Protein AF-X1USD6-F1 (afdb_monomer_lite)

Radius of gyration: 16.29 Å; chains: 1; bounding box: 46×38×46 Å

pLDDT: mean 85.25, std 17.39, range [31.75, 98.12]

Secondary structure (DSSP, 8-state):
----------S-BTTB--S----SS-EEEEEEE-SS-S-GGGSEEEEEESSSEEEEEESSSSS----EE-GGG--TTBPSSPPEEEEETTTTEEEEE--B--SSPPP-------

Sequence (114 aa):
IHWEKPELGMVEFEGSKQNNIVWRGPHGAGVFKDLRDPDQARRYKTLFKRKKISVGFSADGIHWGPQIMCPEIDPKPADGTHYNVLWVPELGEYVGFIRFRGREGRRTPVEKNG

Foldseek 3Di:
DDDDFQQPQDDDDPRDSRHNDQDPQWFQKAKDADPPPPDLQQRIKIWTDHPFTWMWGGNVNRDTDDTGHDNVPGAVVADRHHKYWDDDPVVRDIDIDGDHPDDDDDDDDDDDDD

Structure (mmCIF, N/CA/C/O backbone):
data_AF-X1USD6-F1
#
_entry.id   AF-X1USD6-F1
#
loop_
_atom_site.group_PDB
_atom_site.id
_atom_site.type_symbol
_atom_site.label_atom_id
_atom_site.label_alt_id
_atom_site.label_comp_id
_atom_site.label_asym_id
_atom_site.label_entity_id
_atom_site.label_seq_id
_atom_site.pdbx_PDB_ins_code
_atom_site.Cartn_x
_atom_site.Cartn_y
_atom_site.Cartn_z
_atom_site.occupancy
_atom_site.B_iso_or_equiv
_atom_site.auth_seq_id
_atom_site.auth_comp_id
_atom_site.auth_asym_id
_atom_site.auth_atom_id
_atom_site.pdbx_PDB_model_num
ATOM 1 N N . ILE A 1 1 ? -27.355 4.846 -1.346 1.00 84.12 1 ILE A N 1
ATOM 2 C CA . ILE A 1 1 ? -26.156 4.168 -0.794 1.00 84.12 1 ILE A CA 1
ATOM 3 C C . ILE A 1 1 ? -26.054 4.588 0.665 1.00 84.12 1 ILE A C 1
ATOM 5 O O . ILE A 1 1 ? -26.097 5.786 0.910 1.00 84.12 1 ILE A O 1
ATOM 9 N N . HIS A 1 2 ? -25.992 3.634 1.596 1.00 91.25 2 HIS A N 1
ATOM 10 C CA . HIS A 1 2 ? -25.773 3.876 3.028 1.00 91.25 2 HIS A CA 1
ATOM 11 C C . HIS A 1 2 ? -24.396 3.311 3.376 1.00 91.25 2 HIS A C 1
ATOM 13 O O . HIS A 1 2 ? -24.134 2.146 3.080 1.00 91.25 2 HIS A O 1
ATOM 19 N N . TRP A 1 3 ? -23.495 4.143 3.895 1.00 94.12 3 TRP A N 1
ATOM 20 C CA . TRP A 1 3 ?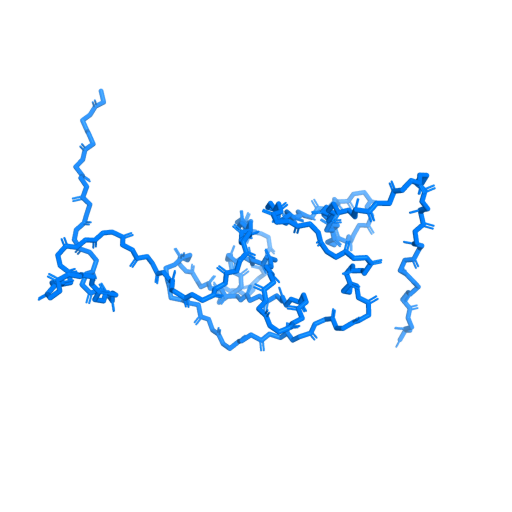 -22.148 3.727 4.284 1.00 94.12 3 TRP A CA 1
ATOM 21 C C . TRP A 1 3 ? -21.958 3.987 5.770 1.00 94.12 3 TRP A C 1
ATOM 23 O O . TRP A 1 3 ? -22.154 5.109 6.235 1.00 94.12 3 TRP A O 1
ATOM 33 N N . GLU A 1 4 ? -21.542 2.950 6.486 1.00 94.44 4 GLU A N 1
ATOM 34 C CA . GLU A 1 4 ? -21.201 3.017 7.901 1.00 94.44 4 GLU A CA 1
ATOM 35 C C . GLU A 1 4 ? -19.691 2.864 8.049 1.00 94.44 4 GLU A C 1
ATOM 37 O O . GLU A 1 4 ? -19.069 1.984 7.445 1.00 94.44 4 GLU A O 1
ATOM 42 N N . LYS A 1 5 ? -19.080 3.758 8.830 1.00 93.19 5 LYS A N 1
ATOM 43 C CA . LYS A 1 5 ? -17.642 3.718 9.082 1.00 93.19 5 LYS A CA 1
ATOM 44 C C . LYS A 1 5 ? -17.332 2.503 9.966 1.00 93.19 5 LYS A C 1
ATOM 46 O O . LYS A 1 5 ? -17.856 2.447 11.074 1.00 93.19 5 LYS A O 1
ATOM 51 N N . PRO A 1 6 ? -16.462 1.576 9.534 1.00 95.25 6 PRO A N 1
ATOM 52 C CA . PRO A 1 6 ? -16.139 0.408 10.338 1.00 95.25 6 PRO A CA 1
ATOM 53 C C . PRO A 1 6 ? -15.201 0.766 11.495 1.00 95.25 6 PRO A C 1
ATOM 55 O O . PRO A 1 6 ? -14.290 1.586 11.350 1.00 95.25 6 PRO A O 1
ATOM 58 N N . GLU A 1 7 ? -15.375 0.077 12.616 1.00 97.19 7 GLU A N 1
ATOM 59 C CA . GLU A 1 7 ? -14.416 0.050 13.716 1.00 97.19 7 GLU A CA 1
ATOM 60 C C . GLU A 1 7 ? -13.498 -1.158 13.534 1.00 97.19 7 GLU A C 1
ATOM 62 O O . GLU A 1 7 ? -13.877 -2.296 13.793 1.00 97.19 7 GLU A O 1
ATOM 67 N N . LEU A 1 8 ? -12.285 -0.921 13.037 1.00 96.56 8 LEU A N 1
ATOM 68 C CA . LEU A 1 8 ? -11.344 -1.998 12.729 1.00 96.56 8 LEU A CA 1
ATOM 69 C C . LEU A 1 8 ? -10.595 -2.496 13.970 1.00 96.56 8 LEU A C 1
ATOM 71 O O . LEU A 1 8 ? -10.070 -3.604 13.956 1.00 96.56 8 LEU A O 1
ATOM 75 N N . GLY A 1 9 ? -10.492 -1.691 15.033 1.00 96.69 9 GLY A N 1
ATOM 76 C CA . GLY A 1 9 ? -9.848 -2.120 16.279 1.00 96.69 9 GLY A CA 1
ATOM 77 C C . GLY A 1 9 ? -8.326 -2.302 16.187 1.00 96.69 9 GLY A C 1
ATOM 78 O O . GLY 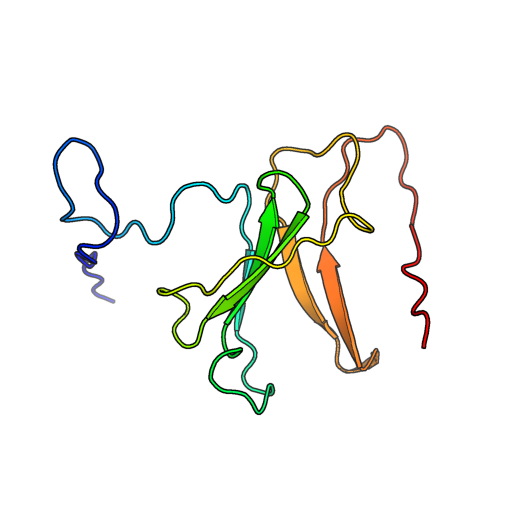A 1 9 ? -7.722 -2.858 17.103 1.00 96.69 9 GLY A O 1
ATOM 79 N N . MET A 1 10 ? -7.687 -1.854 15.101 1.00 95.44 10 MET A N 1
ATOM 80 C CA . MET A 1 10 ? -6.290 -2.198 14.799 1.00 95.44 10 MET A CA 1
ATOM 81 C C . MET A 1 10 ? -5.279 -1.171 15.305 1.00 95.44 10 MET A C 1
ATOM 83 O O . MET A 1 10 ? -4.266 -1.532 15.904 1.00 95.44 10 MET A O 1
ATOM 87 N N . VAL A 1 11 ? -5.537 0.115 15.069 1.00 96.56 11 VAL A N 1
ATOM 88 C CA . VAL A 1 11 ? -4.601 1.201 15.374 1.00 96.56 11 VAL A CA 1
ATOM 89 C C . VAL A 1 11 ? -5.184 2.099 16.453 1.00 96.56 11 VAL A C 1
ATOM 91 O O . VAL A 1 11 ? -6.303 2.588 16.332 1.00 96.56 11 VAL A O 1
ATOM 94 N N . GLU A 1 12 ? -4.393 2.370 17.489 1.00 97.06 12 GLU A N 1
ATOM 95 C CA . GLU A 1 12 ? -4.764 3.340 18.515 1.00 97.06 12 GLU A CA 1
ATOM 96 C C . GLU A 1 12 ? -4.604 4.783 18.009 1.00 97.06 12 GLU A C 1
ATOM 98 O O . GLU A 1 12 ? -3.642 5.150 17.311 1.00 97.06 12 GLU A O 1
ATOM 103 N N . PHE A 1 13 ? -5.583 5.610 18.352 1.00 96.12 13 PHE A N 1
ATOM 104 C CA . PHE A 1 13 ? -5.580 7.047 18.144 1.00 96.12 13 PHE A CA 1
ATOM 105 C C . PHE A 1 13 ? -6.389 7.707 19.256 1.00 96.12 13 PHE A C 1
ATOM 107 O O . PHE A 1 13 ? -7.501 7.270 19.534 1.00 96.12 13 PHE A O 1
ATOM 114 N N . GLU A 1 14 ? -5.814 8.724 19.902 1.00 96.44 14 GLU A N 1
ATOM 115 C CA . GLU A 1 14 ? -6.475 9.479 20.981 1.00 96.44 14 GLU A CA 1
ATOM 116 C C . GLU A 1 14 ? -7.076 8.577 22.080 1.00 96.44 14 GLU A C 1
ATOM 118 O O . GLU A 1 14 ? -8.175 8.805 22.572 1.00 96.44 14 GLU A O 1
ATOM 123 N N . GLY A 1 15 ? -6.353 7.513 22.455 1.00 97.44 15 GLY A N 1
ATOM 124 C CA . GLY A 1 15 ? -6.767 6.581 23.510 1.00 97.44 15 GLY A CA 1
ATOM 125 C C . GLY A 1 15 ? -7.837 5.560 23.106 1.00 97.44 15 GLY A C 1
ATOM 126 O O . GLY A 1 15 ? -8.317 4.824 23.963 1.00 97.44 15 GLY A O 1
ATOM 127 N N . SER A 1 16 ? -8.211 5.474 21.823 1.00 97.50 16 SER A N 1
ATOM 128 C CA . SER A 1 16 ? -9.204 4.512 21.331 1.00 97.50 16 SER A CA 1
ATOM 129 C C . SER A 1 16 ? -8.756 3.787 20.059 1.00 97.50 16 SER A C 1
ATOM 131 O O . SER A 1 16 ? -8.021 4.320 19.226 1.00 97.50 16 SER A O 1
ATOM 133 N N . LYS A 1 17 ? -9.242 2.552 19.881 1.00 97.19 17 LYS A N 1
ATOM 134 C CA . LYS A 1 17 ? -9.115 1.766 18.638 1.00 97.19 17 LYS A CA 1
ATOM 135 C C . LYS A 1 17 ? -10.420 1.691 17.832 1.00 97.19 17 LYS A C 1
ATOM 137 O O . LYS A 1 17 ? -10.448 1.043 16.787 1.00 97.19 17 LYS A O 1
ATOM 142 N N . GLN 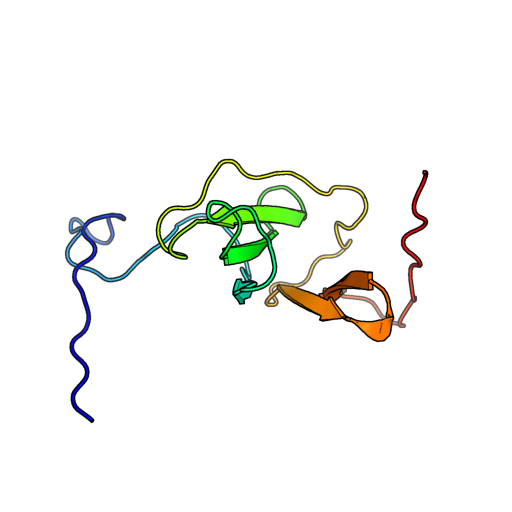A 1 18 ? -11.484 2.354 18.293 1.00 97.56 18 GLN A N 1
ATOM 143 C CA . GLN A 1 18 ? -12.781 2.441 17.607 1.00 97.56 18 GLN A CA 1
ATOM 144 C C . GLN A 1 18 ? -12.680 3.421 16.428 1.00 97.56 18 GLN A C 1
ATOM 146 O O . GLN A 1 18 ? -13.162 4.550 16.461 1.00 97.56 18 GLN A O 1
ATOM 151 N N . ASN A 1 19 ? -11.924 3.026 15.405 1.00 96.50 19 ASN A N 1
ATOM 152 C CA . ASN A 1 19 ? -11.659 3.814 14.209 1.00 96.50 19 ASN A CA 1
ATOM 153 C C . ASN A 1 19 ? -11.367 2.895 13.010 1.00 96.50 19 ASN A C 1
ATOM 155 O O . ASN A 1 19 ? -11.211 1.683 13.156 1.00 96.50 19 ASN A O 1
ATOM 159 N N . ASN A 1 20 ? -11.259 3.483 11.820 1.00 96.25 20 ASN A N 1
ATOM 160 C CA . ASN A 1 20 ? -10.990 2.780 10.565 1.00 96.25 20 ASN A CA 1
ATOM 161 C C . ASN A 1 20 ? -9.528 2.902 10.091 1.00 96.25 20 ASN A C 1
ATOM 163 O O . ASN A 1 20 ? -9.251 2.770 8.898 1.00 96.25 20 ASN A O 1
ATOM 167 N N . ILE A 1 21 ? -8.587 3.207 10.988 1.00 96.19 21 ILE A N 1
ATOM 168 C CA . ILE A 1 21 ? -7.183 3.394 10.620 1.00 96.19 21 ILE A CA 1
ATOM 169 C C . ILE A 1 21 ? -6.542 2.023 10.395 1.00 96.19 21 ILE A C 1
ATOM 171 O O . ILE A 1 21 ? -6.469 1.194 11.301 1.00 96.19 21 ILE A O 1
ATOM 175 N N . VAL A 1 22 ? -6.047 1.808 9.175 1.00 95.38 22 VAL A N 1
ATOM 176 C CA . VAL A 1 22 ? -5.462 0.525 8.767 1.00 95.38 22 VAL A CA 1
ATOM 177 C C . VAL A 1 22 ? -4.003 0.395 9.186 1.00 95.38 22 VAL A C 1
ATOM 179 O O . VAL A 1 22 ? -3.580 -0.633 9.705 1.00 95.38 22 VAL A O 1
ATOM 182 N N . TRP A 1 23 ? -3.212 1.443 8.963 1.00 92.81 23 TRP A N 1
ATOM 183 C CA . TRP A 1 23 ? -1.764 1.344 9.083 1.00 92.81 23 TRP A CA 1
ATOM 184 C C . TRP A 1 23 ? -1.13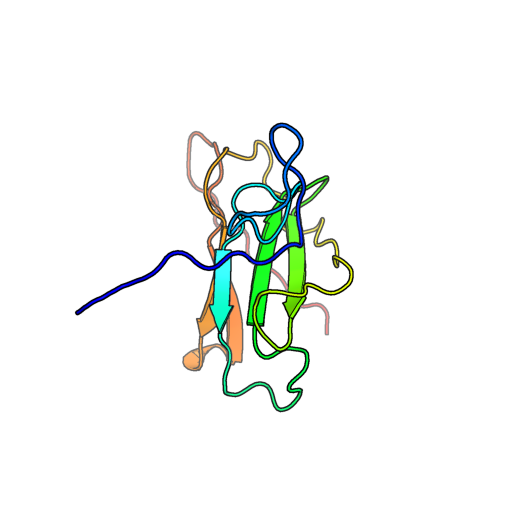1 2.690 9.446 1.00 92.81 23 TRP A C 1
ATOM 186 O O . TRP A 1 23 ? -1.455 3.717 8.851 1.00 92.81 23 TRP A O 1
ATOM 196 N N . ARG A 1 24 ? -0.205 2.692 10.418 1.00 90.50 24 ARG A N 1
ATOM 197 C CA . ARG A 1 24 ? 0.631 3.853 10.774 1.00 90.50 24 ARG A CA 1
ATOM 198 C C . ARG A 1 24 ? 2.073 3.674 10.324 1.00 90.50 24 ARG A C 1
ATOM 200 O O . ARG A 1 24 ? 2.664 2.605 10.465 1.00 90.50 24 ARG A O 1
ATOM 207 N N . GLY A 1 25 ? 2.664 4.772 9.860 1.00 87.31 25 GLY A N 1
ATOM 208 C CA . GLY A 1 25 ? 4.070 4.844 9.478 1.00 87.31 25 GLY A CA 1
ATOM 209 C C . GLY A 1 25 ? 4.386 4.870 7.979 1.00 87.31 25 GLY A C 1
ATOM 210 O O . GLY A 1 25 ? 5.387 5.510 7.656 1.00 87.31 25 GLY A O 1
ATOM 211 N N . PRO A 1 26 ? 3.635 4.235 7.052 1.00 90.44 26 PRO A N 1
ATOM 212 C CA . PRO A 1 26 ? 3.909 4.430 5.634 1.00 90.44 26 PRO A CA 1
ATOM 213 C C . PRO A 1 26 ? 3.502 5.850 5.229 1.00 90.44 26 PRO A C 1
ATOM 215 O O . PRO A 1 26 ? 2.483 6.382 5.666 1.00 90.44 26 PRO A O 1
ATOM 218 N N . HIS A 1 27 ? 4.300 6.461 4.371 1.00 88.81 27 HIS A N 1
ATOM 219 C CA . HIS A 1 27 ? 4.025 7.755 3.782 1.00 88.81 27 HIS A CA 1
ATOM 220 C C . HIS A 1 27 ? 3.641 7.569 2.310 1.00 88.81 27 HIS A C 1
ATOM 222 O O . HIS A 1 27 ? 4.357 6.899 1.560 1.00 88.81 27 HIS A O 1
ATOM 228 N N . GLY A 1 28 ? 2.522 8.176 1.901 1.00 88.69 28 GLY A N 1
ATOM 229 C CA . GLY A 1 28 ? 2.070 8.200 0.508 1.00 88.69 28 GLY A CA 1
ATOM 230 C C . GLY A 1 28 ? 1.726 6.826 -0.072 1.00 88.69 28 GLY A C 1
ATOM 231 O O . GLY A 1 28 ? 1.960 6.609 -1.254 1.00 88.69 28 GLY A O 1
ATOM 232 N N . ALA A 1 29 ? 1.228 5.887 0.737 1.00 91.88 29 ALA A N 1
ATOM 233 C CA . ALA A 1 29 ? 0.940 4.531 0.278 1.00 91.88 29 ALA A CA 1
ATOM 234 C C . ALA A 1 29 ? -0.150 4.508 -0.804 1.00 91.88 29 ALA A C 1
ATOM 236 O O . ALA A 1 29 ? -1.294 4.876 -0.538 1.00 91.88 29 ALA A O 1
ATOM 237 N N . GLY A 1 30 ? 0.192 4.041 -2.003 1.00 93.06 30 GLY A N 1
ATOM 238 C CA . GLY A 1 30 ? -0.792 3.637 -3.006 1.00 93.06 30 GLY A CA 1
ATOM 239 C C . GLY A 1 30 ? -1.003 2.137 -2.954 1.00 93.06 30 GLY A C 1
ATOM 240 O O . GLY A 1 30 ? -0.060 1.375 -2.723 1.00 93.06 30 GLY A O 1
ATOM 241 N N . VAL A 1 31 ? -2.251 1.720 -3.145 1.00 94.62 31 VAL A N 1
ATOM 242 C CA . VAL A 1 31 ? -2.676 0.321 -3.074 1.00 94.62 31 VAL A CA 1
ATOM 243 C C . VAL A 1 31 ? -3.262 -0.100 -4.414 1.00 94.62 31 VAL A C 1
ATOM 245 O O . VAL A 1 31 ? -4.131 0.570 -4.964 1.00 94.62 31 VAL A O 1
ATOM 248 N N . PHE A 1 32 ? -2.803 -1.241 -4.913 1.00 96.12 32 PHE A N 1
ATOM 249 C CA . PHE A 1 32 ? -3.271 -1.877 -6.133 1.00 96.12 32 PHE A CA 1
ATOM 250 C C . PHE A 1 32 ? -3.808 -3.266 -5.820 1.00 96.12 32 PHE A C 1
ATOM 252 O O . PHE A 1 32 ? -3.159 -4.047 -5.124 1.00 96.12 32 PHE A O 1
ATOM 259 N N . LYS A 1 33 ? -4.989 -3.581 -6.349 1.00 96.75 33 LYS A N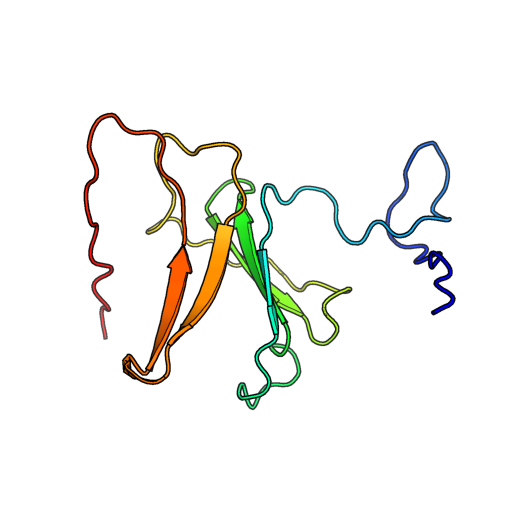 1
ATOM 260 C CA . LYS A 1 33 ? -5.584 -4.911 -6.249 1.00 96.75 33 LYS A CA 1
ATOM 261 C C . LYS A 1 33 ? -5.281 -5.690 -7.523 1.00 96.75 33 LYS A C 1
ATOM 263 O O . LYS A 1 33 ? -5.792 -5.353 -8.588 1.00 96.75 33 LYS A O 1
ATOM 268 N N . ASP A 1 34 ? -4.484 -6.740 -7.400 1.00 96.31 34 ASP A N 1
ATOM 269 C CA . ASP A 1 34 ? -4.106 -7.621 -8.495 1.00 96.31 34 ASP A CA 1
ATOM 270 C C . ASP A 1 34 ? -4.848 -8.955 -8.397 1.00 96.31 34 ASP A C 1
ATOM 272 O O . ASP A 1 34 ? -4.492 -9.832 -7.614 1.00 96.31 34 ASP A O 1
ATOM 276 N N . LEU A 1 35 ? -5.898 -9.114 -9.202 1.00 95.44 35 LEU A N 1
ATOM 277 C CA . LEU A 1 35 ? -6.667 -10.360 -9.260 1.00 95.44 35 LEU A CA 1
ATOM 278 C C . LEU A 1 35 ? -5.990 -11.464 -10.084 1.00 95.44 35 LEU A C 1
ATOM 280 O O . LEU A 1 35 ? -6.516 -12.572 -10.134 1.00 95.44 35 LEU A O 1
ATOM 284 N N . ARG A 1 36 ? -4.867 -11.173 -10.750 1.00 94.75 36 ARG A N 1
ATOM 285 C CA . ARG A 1 36 ? -4.180 -12.134 -11.628 1.00 94.75 36 ARG A CA 1
ATOM 286 C C . ARG A 1 36 ? -3.014 -12.818 -10.938 1.00 94.75 36 ARG A C 1
ATOM 288 O O . ARG A 1 36 ? -2.550 -13.835 -11.438 1.00 94.75 36 ARG A O 1
ATOM 295 N N . ASP A 1 37 ? -2.522 -12.254 -9.834 1.00 95.44 37 ASP A N 1
ATOM 296 C CA . ASP A 1 37 ? -1.481 -12.908 -9.051 1.00 95.44 37 ASP A CA 1
ATOM 297 C C . ASP A 1 37 ? -2.050 -14.233 -8.505 1.00 95.44 37 ASP A C 1
ATOM 299 O O . ASP A 1 37 ? -3.056 -14.202 -7.787 1.00 95.44 37 ASP A O 1
ATOM 303 N N . PRO A 1 38 ? -1.473 -15.398 -8.863 1.00 96.12 38 PRO A N 1
ATOM 304 C CA . PRO A 1 38 ? -1.983 -16.689 -8.403 1.00 96.12 38 PRO A CA 1
ATOM 305 C C . PRO A 1 38 ? -1.830 -16.859 -6.888 1.00 96.12 38 PRO A C 1
ATOM 307 O O . PRO A 1 38 ? -2.540 -17.656 -6.273 1.00 96.12 38 PRO A O 1
ATOM 310 N N . ASP A 1 39 ? -0.918 -16.103 -6.277 1.00 97.44 39 ASP A N 1
ATOM 311 C CA . ASP A 1 39 ? -0.740 -16.085 -4.838 1.00 97.44 39 ASP A CA 1
ATOM 312 C C . ASP A 1 39 ? -1.745 -15.132 -4.183 1.00 97.44 39 ASP A C 1
ATOM 314 O O . ASP A 1 39 ? -1.629 -13.904 -4.242 1.00 97.44 39 ASP A O 1
ATOM 318 N N . GLN A 1 40 ? -2.728 -15.713 -3.494 1.00 96.25 40 GLN A N 1
ATOM 319 C CA . GLN A 1 40 ? -3.776 -14.955 -2.817 1.00 96.25 40 GLN A CA 1
ATOM 320 C C . GLN A 1 40 ? -3.236 -14.043 -1.708 1.00 96.25 40 GLN A C 1
ATOM 322 O O . GLN A 1 40 ? -3.870 -13.028 -1.416 1.00 96.25 40 GLN A O 1
ATOM 327 N N . ALA A 1 41 ? -2.063 -14.339 -1.133 1.00 97.38 41 ALA A N 1
ATOM 328 C CA . ALA A 1 41 ? -1.423 -13.478 -0.139 1.00 97.38 41 ALA A CA 1
ATOM 329 C C . ALA A 1 41 ? -0.883 -12.167 -0.742 1.00 97.38 41 ALA A C 1
ATOM 331 O O . ALA A 1 41 ? -0.605 -11.216 -0.011 1.00 97.38 41 ALA A O 1
ATOM 332 N N . ARG A 1 42 ? -0.764 -12.094 -2.076 1.00 96.81 42 ARG A N 1
ATOM 333 C CA . ARG A 1 42 ? -0.275 -10.929 -2.830 1.00 96.81 42 ARG A CA 1
ATOM 334 C C . ARG A 1 42 ? -1.373 -10.220 -3.628 1.00 96.81 42 ARG A C 1
ATOM 336 O O . ARG A 1 42 ? -1.070 -9.402 -4.497 1.00 96.81 42 ARG A O 1
ATOM 343 N N . ARG A 1 43 ? -2.644 -10.482 -3.299 1.00 97.62 43 ARG A N 1
ATOM 344 C CA . ARG A 1 43 ? -3.820 -9.878 -3.950 1.00 97.62 43 ARG A CA 1
ATOM 345 C C . ARG A 1 43 ? -3.827 -8.354 -3.879 1.00 97.62 43 ARG A C 1
ATOM 347 O O . ARG A 1 43 ? -4.272 -7.700 -4.816 1.00 97.62 43 ARG A O 1
ATOM 354 N N . TYR A 1 44 ? -3.360 -7.783 -2.779 1.00 97.88 44 TYR A N 1
ATOM 355 C CA . TYR A 1 44 ? -3.159 -6.351 -2.626 1.00 97.88 44 TYR A CA 1
ATOM 356 C C . TYR A 1 44 ? -1.665 -6.069 -2.558 1.00 97.88 44 TYR A C 1
ATOM 358 O O . TYR A 1 44 ? -0.921 -6.714 -1.818 1.00 97.88 44 TYR A O 1
ATOM 366 N N . LYS A 1 45 ? -1.232 -5.089 -3.343 1.00 97.38 45 LYS A N 1
ATOM 367 C CA . LYS A 1 45 ? 0.153 -4.635 -3.449 1.00 97.38 45 LYS A CA 1
ATOM 368 C C . LYS A 1 45 ? 0.189 -3.169 -3.082 1.00 97.38 45 LYS A C 1
ATOM 370 O O . LYS A 1 45 ? -0.698 -2.417 -3.479 1.00 97.38 45 LYS A O 1
ATOM 375 N N . THR A 1 46 ? 1.201 -2.753 -2.341 1.00 95.50 46 THR A N 1
ATOM 376 C CA . THR A 1 46 ? 1.387 -1.342 -2.015 1.00 95.50 46 THR A CA 1
ATOM 377 C C . THR A 1 46 ? 2.774 -0.865 -2.393 1.00 95.50 46 THR A C 1
ATOM 379 O O . THR A 1 46 ? 3.731 -1.630 -2.300 1.00 95.50 46 THR A O 1
ATOM 382 N N . LEU A 1 47 ? 2.867 0.398 -2.804 1.00 94.00 47 LEU A N 1
ATOM 383 C CA . LEU A 1 47 ? 4.111 1.142 -2.951 1.00 94.00 47 LEU A CA 1
ATOM 384 C C . LEU A 1 47 ? 4.034 2.354 -2.021 1.00 94.00 47 LEU A C 1
ATOM 386 O O . LEU A 1 47 ? 3.055 3.100 -2.050 1.00 94.00 47 LEU A O 1
ATOM 390 N N . PHE A 1 48 ? 5.038 2.535 -1.169 1.00 92.56 48 PHE A N 1
ATOM 391 C CA . PHE A 1 48 ? 5.047 3.589 -0.156 1.00 92.56 48 PHE A CA 1
ATOM 392 C C . PHE A 1 48 ? 6.475 3.975 0.228 1.00 92.56 48 PHE A C 1
ATOM 394 O O . PHE A 1 48 ? 7.432 3.261 -0.072 1.00 92.56 48 PHE A O 1
ATOM 401 N N . LYS A 1 49 ? 6.626 5.085 0.956 1.00 89.31 49 LYS A N 1
ATOM 402 C CA . LYS A 1 49 ? 7.898 5.464 1.577 1.00 89.31 49 LYS A CA 1
ATOM 403 C C . LYS A 1 49 ? 7.843 5.273 3.085 1.00 89.31 49 LYS A C 1
ATOM 405 O O . LYS A 1 49 ? 6.890 5.688 3.734 1.00 89.31 49 LYS A O 1
ATOM 410 N N . ARG A 1 50 ? 8.891 4.689 3.663 1.00 87.75 50 ARG A N 1
ATOM 411 C CA . ARG A 1 50 ? 9.154 4.757 5.111 1.00 87.75 50 ARG A CA 1
ATOM 412 C C . ARG A 1 50 ? 10.560 5.298 5.347 1.00 87.75 50 ARG A C 1
ATOM 414 O O . ARG A 1 50 ? 10.757 6.506 5.319 1.00 87.75 50 ARG A O 1
ATOM 421 N N . LYS A 1 51 ? 11.556 4.418 5.498 1.00 87.00 51 LYS A N 1
ATOM 422 C CA . LYS A 1 51 ? 12.981 4.808 5.445 1.00 87.00 51 LYS A CA 1
ATOM 423 C C . LYS A 1 51 ? 13.462 4.971 3.998 1.00 87.00 51 LYS A C 1
ATOM 425 O O . LYS A 1 51 ? 14.273 5.843 3.700 1.00 87.00 51 LYS A O 1
ATOM 430 N N . LYS A 1 52 ? 12.945 4.114 3.121 1.00 88.06 52 LYS A N 1
ATOM 431 C CA . LYS A 1 52 ? 13.167 4.042 1.675 1.00 88.06 52 LYS A CA 1
ATOM 432 C C . LYS A 1 52 ? 11.831 3.786 0.990 1.00 88.06 52 LYS A C 1
ATOM 434 O O . LYS A 1 52 ? 10.837 3.564 1.690 1.00 88.06 52 LYS A O 1
ATOM 439 N N . ILE A 1 53 ? 11.809 3.862 -0.338 1.00 89.69 53 ILE A N 1
ATOM 440 C CA . ILE A 1 53 ? 10.707 3.272 -1.095 1.00 89.69 53 ILE A CA 1
ATOM 441 C C . ILE A 1 53 ? 10.681 1.784 -0.785 1.00 89.69 53 ILE A C 1
ATOM 443 O O . ILE A 1 53 ? 11.724 1.131 -0.743 1.00 89.69 53 ILE A O 1
ATOM 447 N N . SER A 1 54 ? 9.487 1.292 -0.507 1.00 93.06 54 SER A N 1
ATOM 448 C CA . SER A 1 54 ? 9.237 -0.089 -0.150 1.00 93.06 54 SER A CA 1
ATOM 449 C C . SER A 1 54 ? 7.949 -0.552 -0.808 1.00 93.06 54 SER A C 1
ATOM 451 O O . SER A 1 54 ? 7.028 0.239 -1.039 1.00 93.06 54 SER A O 1
ATOM 453 N N . VAL A 1 55 ? 7.874 -1.856 -1.038 1.00 95.44 55 VAL A N 1
ATOM 454 C CA . VAL A 1 55 ? 6.639 -2.545 -1.390 1.00 95.44 55 VAL A CA 1
ATOM 455 C C . VAL A 1 55 ? 6.146 -3.401 -0.231 1.00 95.44 55 VAL A C 1
ATOM 457 O O . VAL A 1 55 ? 6.895 -3.748 0.687 1.00 95.44 55 VAL A O 1
ATOM 460 N N . GLY A 1 56 ? 4.860 -3.722 -0.262 1.00 95.94 56 GLY A N 1
ATOM 461 C CA . GLY A 1 56 ? 4.226 -4.628 0.686 1.00 95.94 56 GLY A CA 1
ATOM 462 C C . GLY A 1 56 ? 3.087 -5.394 0.030 1.00 95.94 56 GLY A C 1
ATOM 463 O O . GLY A 1 56 ? 2.544 -4.965 -0.992 1.00 95.94 56 GLY A O 1
ATOM 464 N N . PHE A 1 57 ? 2.729 -6.519 0.640 1.00 97.56 57 PHE A N 1
ATOM 465 C CA . PHE A 1 57 ? 1.680 -7.411 0.162 1.00 97.56 57 PHE A CA 1
ATOM 466 C C . PHE A 1 57 ? 0.644 -7.666 1.250 1.00 97.56 57 PHE A C 1
ATOM 468 O O . PHE A 1 57 ? 0.967 -7.665 2.441 1.00 97.56 57 PHE A O 1
ATOM 475 N N . SER A 1 58 ? -0.598 -7.866 0.830 1.00 97.88 58 SER A N 1
ATOM 476 C CA . SER A 1 58 ? -1.714 -8.198 1.704 1.00 97.88 58 SER A CA 1
ATOM 477 C C . SER A 1 58 ? -2.737 -9.056 0.960 1.00 97.88 58 SER A C 1
ATOM 479 O O . SER A 1 58 ? -2.986 -8.858 -0.231 1.00 97.88 58 SER A O 1
ATOM 481 N N . ALA A 1 59 ? -3.363 -9.995 1.668 1.00 98.12 59 ALA A N 1
ATOM 482 C CA . ALA A 1 59 ? -4.453 -10.800 1.123 1.00 98.12 59 ALA A CA 1
ATOM 483 C C . ALA A 1 59 ? -5.779 -10.018 1.051 1.00 98.12 59 ALA A C 1
ATOM 485 O O . ALA A 1 59 ? -6.587 -10.239 0.145 1.00 98.12 59 ALA A O 1
ATOM 486 N N . ASP A 1 60 ? -5.994 -9.090 1.987 1.00 97.00 60 ASP A N 1
ATOM 487 C CA . ASP A 1 60 ? -7.268 -8.396 2.219 1.00 97.00 60 ASP A CA 1
ATOM 488 C C . ASP A 1 60 ? -7.181 -6.861 2.104 1.00 97.00 60 ASP A C 1
ATOM 490 O O . ASP A 1 60 ? -8.206 -6.182 2.106 1.00 97.00 60 ASP A O 1
ATOM 494 N N . GLY A 1 61 ? -5.975 -6.308 1.961 1.00 95.69 61 GLY A N 1
ATOM 495 C CA . GLY A 1 61 ? -5.721 -4.866 1.903 1.00 95.69 61 GLY A CA 1
ATOM 496 C C . GLY A 1 61 ? -5.759 -4.172 3.270 1.00 95.69 61 GLY A C 1
ATOM 497 O O . GLY A 1 61 ? -5.619 -2.950 3.334 1.00 95.69 61 GLY A O 1
ATOM 498 N N . ILE A 1 62 ? -5.929 -4.937 4.351 1.00 95.88 62 ILE A N 1
ATOM 499 C CA . ILE A 1 62 ? -6.052 -4.467 5.734 1.00 95.88 62 ILE A CA 1
ATOM 500 C C . ILE A 1 62 ? -4.827 -4.929 6.536 1.00 95.88 62 ILE A C 1
ATOM 502 O O . ILE A 1 62 ? -4.153 -4.117 7.169 1.00 95.88 62 ILE A O 1
ATOM 506 N N . HIS A 1 63 ? -4.477 -6.212 6.442 1.00 96.00 63 HIS A N 1
ATOM 507 C CA . HIS A 1 63 ? -3.330 -6.807 7.119 1.00 96.00 63 HIS A CA 1
ATOM 508 C C . HIS A 1 63 ? -2.140 -6.890 6.165 1.00 96.00 63 HIS A C 1
ATOM 510 O O . HIS A 1 63 ? -2.100 -7.719 5.253 1.00 96.00 63 HIS A O 1
ATOM 516 N N . TRP A 1 64 ? -1.165 -6.006 6.366 1.00 95.88 64 TRP A N 1
ATOM 517 C CA . TRP A 1 64 ? 0.026 -5.911 5.525 1.00 95.88 64 TRP A CA 1
ATOM 518 C C . TRP A 1 64 ? 1.175 -6.743 6.092 1.00 95.88 64 TRP A C 1
ATOM 520 O O . TRP A 1 64 ? 1.495 -6.653 7.278 1.00 95.88 64 TRP A O 1
ATOM 530 N N . GLY A 1 65 ? 1.806 -7.541 5.230 1.00 94.62 65 GLY A N 1
ATOM 531 C CA . GLY A 1 65 ? 2.997 -8.313 5.571 1.00 94.62 65 GLY A CA 1
ATOM 532 C C . GLY A 1 65 ? 4.252 -7.447 5.766 1.00 94.62 65 GLY A C 1
ATOM 533 O O . GLY A 1 65 ? 4.196 -6.213 5.712 1.00 94.62 65 GLY A O 1
ATOM 534 N N . PRO A 1 66 ? 5.419 -8.082 5.977 1.00 94.12 66 PRO A N 1
ATOM 535 C CA . PRO A 1 66 ? 6.690 -7.377 6.100 1.00 94.12 66 PRO A CA 1
ATOM 536 C C . PRO A 1 66 ? 6.987 -6.495 4.881 1.00 94.12 66 PRO A C 1
ATOM 538 O O . PRO A 1 66 ? 6.736 -6.880 3.740 1.00 94.12 66 PRO A O 1
ATOM 541 N N . GLN A 1 67 ? 7.557 -5.312 5.126 1.00 93.00 67 GLN A N 1
ATOM 542 C CA . GLN A 1 67 ? 7.985 -4.426 4.043 1.00 93.00 67 GLN A CA 1
ATOM 543 C C . GLN A 1 67 ? 9.215 -4.989 3.328 1.00 93.00 67 GLN A C 1
ATOM 545 O O . GLN A 1 67 ? 10.153 -5.459 3.975 1.00 93.00 67 GLN A O 1
ATOM 550 N N . ILE A 1 68 ? 9.247 -4.834 2.009 1.00 95.12 68 ILE A N 1
ATOM 551 C CA . ILE A 1 68 ? 10.407 -5.131 1.172 1.00 95.12 68 ILE A CA 1
ATOM 552 C C . ILE A 1 68 ? 10.949 -3.794 0.680 1.00 95.12 68 ILE A C 1
ATOM 554 O O . ILE A 1 68 ? 10.226 -3.040 0.035 1.00 95.12 68 ILE A O 1
ATOM 558 N N . MET A 1 69 ? 12.190 -3.461 1.036 1.00 93.88 69 MET A N 1
ATOM 559 C CA . MET A 1 69 ? 12.800 -2.193 0.627 1.00 93.88 69 MET A CA 1
ATOM 560 C C . MET A 1 69 ? 13.287 -2.271 -0.819 1.00 93.88 69 MET A C 1
ATOM 562 O O . MET A 1 69 ? 13.922 -3.250 -1.196 1.00 93.88 69 MET A O 1
ATOM 566 N N . CYS A 1 70 ? 13.055 -1.199 -1.571 1.00 90.50 70 CYS A N 1
ATOM 567 C CA . CYS A 1 70 ? 13.483 -1.017 -2.957 1.00 90.50 70 CYS A CA 1
ATOM 568 C C . CYS A 1 70 ? 14.374 0.242 -3.044 1.00 90.50 70 CYS A C 1
ATOM 570 O O . CYS A 1 70 ? 13.928 1.299 -3.509 1.00 90.50 70 CYS A O 1
ATOM 572 N N . PRO A 1 71 ? 15.601 0.212 -2.484 1.00 87.75 71 PRO A N 1
ATOM 573 C CA . PRO A 1 71 ? 16.494 1.374 -2.460 1.00 87.75 71 PRO A CA 1
ATOM 574 C C . PRO A 1 71 ? 16.880 1.892 -3.855 1.00 87.75 71 PRO A C 1
ATOM 576 O O . PRO A 1 71 ? 17.178 3.078 -3.990 1.00 87.75 71 PRO A O 1
ATOM 579 N N . GLU A 1 72 ? 16.861 1.030 -4.868 1.00 85.25 72 GLU A N 1
ATOM 580 C CA . GLU A 1 72 ? 17.192 1.307 -6.266 1.00 85.25 72 GLU A CA 1
ATOM 581 C C . GLU A 1 72 ? 16.236 2.305 -6.937 1.00 85.25 72 GLU A C 1
ATOM 583 O O . GLU A 1 72 ? 16.640 3.028 -7.845 1.00 85.25 72 GLU A O 1
ATOM 588 N N . ILE A 1 73 ? 15.000 2.413 -6.440 1.00 80.31 73 ILE A N 1
ATOM 589 C CA . ILE A 1 73 ? 13.977 3.345 -6.940 1.00 80.31 73 ILE A CA 1
ATOM 590 C C . ILE A 1 73 ? 13.660 4.482 -5.953 1.00 80.31 73 ILE A C 1
ATOM 592 O O . ILE A 1 73 ? 12.666 5.186 -6.124 1.00 80.31 73 ILE A O 1
ATOM 596 N N . ASP A 1 74 ? 14.472 4.684 -4.905 1.00 81.38 74 ASP A N 1
ATOM 597 C CA . ASP A 1 74 ? 14.227 5.727 -3.895 1.00 81.38 74 ASP A CA 1
ATOM 598 C C . ASP A 1 74 ? 14.507 7.139 -4.456 1.00 81.38 74 ASP A C 1
ATOM 600 O O . ASP A 1 74 ? 15.671 7.493 -4.679 1.00 81.38 74 ASP A O 1
ATOM 604 N N . PRO A 1 75 ? 13.478 7.992 -4.649 1.00 69.00 75 PRO A N 1
ATOM 605 C CA . PRO A 1 75 ? 13.657 9.315 -5.224 1.00 69.00 75 PRO A CA 1
ATOM 606 C C . PRO A 1 75 ? 14.427 10.225 -4.264 1.00 69.00 75 PRO A C 1
ATOM 608 O O . PRO A 1 75 ? 14.109 10.326 -3.073 1.00 69.00 75 PRO A O 1
ATOM 611 N N . LYS A 1 76 ? 15.420 10.951 -4.792 1.00 70.50 76 LYS A N 1
ATOM 612 C CA . LYS A 1 76 ? 16.122 12.018 -4.069 1.00 70.50 76 LYS A CA 1
ATOM 613 C C . LYS A 1 76 ? 16.113 13.321 -4.885 1.00 70.50 76 LYS A C 1
ATOM 615 O O . LYS A 1 76 ? 16.653 13.314 -5.987 1.00 70.50 76 LYS A O 1
ATOM 620 N N . PRO A 1 77 ? 15.581 14.437 -4.347 1.00 64.44 77 PRO A N 1
ATOM 621 C CA . PRO A 1 77 ? 14.777 14.535 -3.129 1.00 64.44 77 PRO A CA 1
ATOM 622 C C . PRO A 1 77 ? 13.353 14.001 -3.351 1.00 64.44 77 PRO A C 1
ATOM 624 O O . PRO A 1 77 ? 12.695 14.312 -4.345 1.00 64.44 77 PRO A O 1
ATOM 627 N N . ALA A 1 78 ? 12.879 13.188 -2.407 1.00 61.44 78 ALA A N 1
ATOM 628 C CA . ALA A 1 78 ? 11.510 12.688 -2.413 1.00 61.44 78 ALA A CA 1
ATOM 629 C C . ALA A 1 78 ? 10.529 13.819 -2.109 1.00 61.44 78 ALA A C 1
ATOM 631 O O . ALA A 1 78 ? 10.782 14.636 -1.220 1.00 61.44 78 ALA A O 1
ATOM 632 N N . ASP A 1 79 ? 9.408 13.851 -2.819 1.00 62.22 79 ASP A N 1
ATOM 633 C CA . ASP A 1 79 ? 8.270 14.668 -2.425 1.00 62.22 79 ASP A CA 1
ATOM 634 C C . ASP A 1 79 ? 7.293 13.886 -1.542 1.00 62.22 79 ASP A C 1
ATOM 636 O O . ASP A 1 79 ? 7.303 12.656 -1.463 1.00 62.22 79 ASP A O 1
ATOM 640 N N . GLY A 1 80 ? 6.473 14.654 -0.827 1.00 60.62 80 GLY A N 1
ATOM 641 C CA . GLY A 1 80 ? 5.441 14.175 0.084 1.00 60.62 80 GLY A CA 1
ATOM 642 C C . GLY A 1 80 ? 4.192 13.633 -0.624 1.00 60.62 80 GLY A C 1
ATOM 643 O O . GLY A 1 80 ? 3.107 13.712 -0.058 1.00 60.62 80 GLY A O 1
ATOM 644 N N . THR A 1 81 ? 4.304 13.124 -1.854 1.00 70.00 81 THR A N 1
ATOM 645 C CA . THR A 1 81 ? 3.145 12.700 -2.657 1.00 70.00 81 THR A CA 1
ATOM 646 C C . THR A 1 81 ? 2.876 11.196 -2.585 1.00 70.00 81 THR A C 1
ATOM 648 O O . THR A 1 81 ? 3.718 10.415 -2.144 1.00 70.00 81 THR A O 1
ATOM 651 N N . HIS A 1 82 ? 1.674 10.795 -3.013 1.00 75.44 82 HIS A N 1
ATOM 652 C CA . HIS A 1 82 ? 1.285 9.391 -3.139 1.00 75.44 82 HIS A CA 1
ATOM 653 C C . HIS A 1 82 ? 2.112 8.684 -4.218 1.00 75.44 82 HIS A C 1
ATOM 655 O O . HIS A 1 82 ? 2.275 9.202 -5.324 1.00 75.44 82 HIS A O 1
ATOM 661 N N . TYR A 1 83 ? 2.580 7.482 -3.901 1.00 86.31 83 TYR A N 1
ATOM 662 C CA . TYR A 1 83 ? 3.217 6.561 -4.834 1.00 86.31 83 TYR A CA 1
ATOM 663 C C . TYR A 1 83 ? 2.155 5.608 -5.364 1.00 86.31 83 TYR A C 1
ATOM 665 O O . TYR A 1 83 ? 1.374 5.087 -4.580 1.00 86.31 83 TYR A O 1
ATOM 673 N N . ASN A 1 84 ? 2.112 5.356 -6.669 1.00 88.44 84 ASN A N 1
ATOM 674 C CA . ASN A 1 84 ? 1.164 4.397 -7.242 1.00 88.44 84 ASN A CA 1
ATOM 675 C C . ASN A 1 84 ? 1.909 3.258 -7.922 1.00 88.44 84 ASN A C 1
ATOM 677 O O . ASN A 1 84 ? 3.021 3.441 -8.405 1.00 88.44 84 ASN A O 1
ATOM 681 N N . VAL A 1 85 ? 1.282 2.092 -7.984 1.00 90.81 85 VAL A N 1
ATOM 682 C CA . VAL A 1 85 ? 1.779 0.936 -8.727 1.00 90.81 85 VAL A CA 1
ATOM 683 C C . VAL A 1 85 ? 0.608 0.298 -9.452 1.00 90.81 85 VAL A C 1
ATOM 685 O O . VAL A 1 85 ? -0.496 0.252 -8.919 1.00 90.81 85 VAL A O 1
ATOM 688 N N . LEU A 1 86 ? 0.834 -0.176 -10.667 1.00 93.25 86 LEU A N 1
ATOM 689 C CA . LEU A 1 86 ? -0.116 -1.012 -11.390 1.00 93.25 86 LEU A 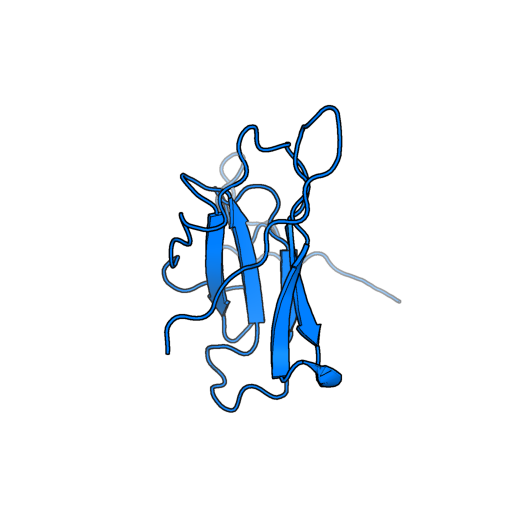CA 1
ATOM 690 C C . LEU A 1 86 ? 0.648 -1.960 -12.300 1.00 93.25 86 LEU A C 1
ATOM 692 O O . LEU A 1 86 ? 1.812 -1.733 -12.617 1.00 93.25 86 LEU A O 1
ATOM 696 N N . TRP A 1 87 ? -0.002 -3.031 -12.722 1.00 94.06 87 TRP A N 1
ATOM 697 C CA . TRP A 1 87 ? 0.553 -3.888 -13.758 1.00 94.06 87 TRP A CA 1
ATOM 698 C C . TRP A 1 87 ? 0.163 -3.408 -15.144 1.00 94.06 87 TRP A C 1
ATOM 700 O O . TRP A 1 87 ? -1.014 -3.142 -15.388 1.00 94.06 87 TRP A O 1
ATOM 710 N N . VAL A 1 88 ? 1.125 -3.420 -16.057 1.00 95.19 88 VAL A N 1
ATOM 711 C CA . VAL A 1 88 ? 0.939 -3.109 -17.472 1.00 95.19 88 VAL A CA 1
ATOM 712 C C . VAL A 1 88 ? 1.057 -4.409 -18.278 1.00 95.19 88 VAL A C 1
ATOM 714 O O . VAL A 1 88 ? 2.163 -4.942 -18.398 1.00 95.19 88 VAL A O 1
ATOM 717 N N . PRO A 1 89 ? -0.058 -4.969 -18.796 1.00 93.69 89 PRO A N 1
ATOM 718 C CA . PRO A 1 89 ? -0.047 -6.229 -19.543 1.00 93.69 89 PRO A CA 1
ATOM 719 C C . PRO A 1 89 ? 0.869 -6.211 -20.762 1.00 93.69 89 PRO A C 1
ATOM 721 O O . PRO A 1 89 ? 1.544 -7.200 -21.019 1.00 93.69 89 PRO A O 1
ATOM 724 N N . GLU A 1 90 ? 0.936 -5.079 -21.456 1.00 96.62 90 GLU A N 1
ATOM 725 C CA . GLU A 1 90 ? 1.737 -4.887 -22.665 1.00 96.62 90 GLU A CA 1
ATOM 726 C C . GLU A 1 90 ? 3.241 -4.995 -22.386 1.00 96.62 90 GLU A C 1
ATOM 728 O O . GLU A 1 90 ? 4.004 -5.375 -23.268 1.00 96.62 90 GLU A O 1
ATOM 733 N N . LEU A 1 91 ? 3.663 -4.676 -21.158 1.00 95.31 91 LEU A N 1
ATOM 734 C CA . LEU A 1 91 ? 5.055 -4.772 -20.719 1.00 95.31 91 LEU A CA 1
ATOM 735 C C . LEU A 1 91 ? 5.346 -6.073 -19.963 1.00 95.31 91 LEU A C 1
ATOM 737 O O . LEU A 1 91 ? 6.507 -6.416 -19.767 1.00 95.31 91 LEU A O 1
ATOM 741 N N . GLY A 1 92 ? 4.316 -6.782 -19.494 1.00 94.38 92 GLY A N 1
ATOM 742 C CA . GLY A 1 92 ? 4.497 -7.899 -18.567 1.00 94.38 92 GLY A CA 1
ATOM 743 C C . GLY A 1 92 ? 5.157 -7.467 -17.250 1.00 94.38 92 GLY A C 1
ATOM 744 O O . GLY A 1 92 ? 5.942 -8.221 -16.672 1.00 94.38 92 GLY A O 1
ATOM 745 N N . GLU A 1 93 ? 4.894 -6.234 -16.801 1.00 93.69 93 GLU A N 1
ATOM 746 C CA . GLU A 1 93 ? 5.622 -5.597 -15.699 1.00 93.69 93 GLU A CA 1
ATOM 747 C C . GLU A 1 93 ? 4.722 -4.797 -14.756 1.00 93.69 93 GLU A C 1
ATOM 749 O O . GLU A 1 93 ? 3.685 -4.253 -15.142 1.00 93.69 93 GLU A O 1
ATOM 754 N N . TYR A 1 94 ? 5.165 -4.675 -13.500 1.00 92.69 94 TYR A N 1
ATOM 755 C CA . TYR A 1 94 ? 4.639 -3.676 -12.574 1.00 92.69 94 TYR A CA 1
ATOM 756 C C . TYR A 1 94 ? 5.340 -2.342 -12.808 1.00 92.69 94 TYR A C 1
ATOM 758 O O . TYR A 1 94 ? 6.563 -2.254 -12.728 1.00 92.69 94 TYR A O 1
ATOM 766 N N . VAL A 1 95 ? 4.553 -1.294 -13.028 1.00 92.25 95 VAL A N 1
ATOM 767 C CA . VAL A 1 95 ? 5.038 0.068 -13.233 1.00 92.25 95 VAL A CA 1
ATOM 768 C C . VAL A 1 95 ? 4.655 0.923 -12.032 1.00 92.25 95 VAL A C 1
ATOM 770 O O . VAL A 1 95 ? 3.479 1.045 -11.678 1.00 92.25 95 VAL A O 1
ATOM 773 N N . GLY A 1 96 ? 5.674 1.502 -11.396 1.00 89.31 96 GLY A N 1
ATOM 774 C CA . GLY A 1 96 ? 5.532 2.451 -10.300 1.00 89.31 96 GLY A CA 1
ATOM 775 C C . GLY A 1 96 ? 5.522 3.895 -10.801 1.00 89.31 96 GLY A C 1
ATOM 776 O O . GLY A 1 96 ? 6.414 4.311 -11.535 1.00 89.31 96 GLY A O 1
ATOM 777 N N . PHE A 1 97 ? 4.547 4.682 -10.358 1.00 85.88 97 PHE A N 1
ATOM 778 C CA . PHE A 1 97 ? 4.496 6.125 -10.562 1.00 85.88 97 PHE A CA 1
ATOM 779 C C . PHE A 1 97 ? 4.961 6.808 -9.283 1.00 85.88 97 PHE A C 1
ATOM 781 O O . PHE A 1 97 ? 4.263 6.820 -8.265 1.00 85.88 97 PHE A O 1
ATOM 788 N N . ILE A 1 98 ? 6.165 7.362 -9.350 1.00 81.12 98 ILE A N 1
ATOM 789 C CA . ILE A 1 98 ? 6.833 8.049 -8.252 1.00 81.12 98 ILE A CA 1
ATOM 790 C C . ILE A 1 98 ? 7.089 9.477 -8.709 1.00 81.12 98 ILE A C 1
ATOM 792 O O . ILE A 1 98 ? 7.642 9.701 -9.788 1.00 81.12 98 ILE A O 1
ATOM 796 N N . ARG A 1 99 ? 6.681 10.452 -7.899 1.00 76.06 99 ARG A N 1
ATOM 797 C CA . ARG A 1 99 ? 6.984 11.850 -8.177 1.00 76.06 99 ARG A CA 1
ATOM 798 C C . ARG A 1 99 ? 8.339 12.206 -7.559 1.00 76.06 99 ARG A C 1
ATOM 800 O O . ARG A 1 99 ? 8.685 11.797 -6.450 1.00 76.06 99 ARG A O 1
ATOM 807 N N . PHE A 1 100 ? 9.139 12.919 -8.343 1.00 70.00 100 PHE A N 1
ATOM 808 C CA . PHE A 1 100 ? 10.442 13.423 -7.942 1.00 70.00 100 PHE A CA 1
ATOM 809 C C . PHE A 1 100 ? 10.342 14.936 -7.777 1.00 70.00 100 PHE A C 1
ATOM 811 O O . PHE A 1 100 ? 9.777 15.628 -8.631 1.00 70.00 100 PHE A O 1
ATOM 818 N N . ARG A 1 101 ? 10.959 15.478 -6.724 1.00 60.34 101 ARG A N 1
ATOM 819 C CA . ARG A 1 101 ? 11.152 16.923 -6.620 1.00 60.34 101 ARG A CA 1
ATOM 820 C C . ARG A 1 101 ? 12.425 17.298 -7.382 1.00 60.34 101 ARG A C 1
ATOM 822 O O . ARG A 1 101 ? 13.515 17.237 -6.832 1.00 60.34 101 ARG A O 1
ATOM 829 N N . GLY A 1 102 ? 12.296 17.694 -8.646 1.00 56.94 102 GLY A N 1
ATOM 830 C CA . GLY A 1 102 ? 13.415 18.170 -9.464 1.00 56.94 102 GLY A CA 1
ATOM 831 C C . GLY A 1 102 ? 13.006 19.313 -10.391 1.00 56.94 102 GLY A C 1
ATOM 832 O O . GLY A 1 102 ? 11.921 19.284 -10.967 1.00 56.94 102 GLY A O 1
ATOM 833 N N . ARG A 1 103 ? 13.875 20.326 -10.536 1.00 53.38 103 ARG A N 1
ATOM 834 C CA . ARG A 1 103 ? 13.907 21.129 -11.766 1.00 53.38 103 ARG A CA 1
ATOM 835 C C . ARG A 1 103 ? 14.415 20.175 -12.855 1.00 53.38 103 ARG A C 1
ATOM 837 O O . ARG A 1 103 ? 15.501 19.635 -12.699 1.00 53.38 103 ARG A O 1
ATOM 844 N N . GLU A 1 104 ? 13.596 19.963 -13.881 1.00 50.88 104 GLU A N 1
ATOM 845 C CA . GLU A 1 104 ? 13.801 19.081 -15.044 1.00 50.88 104 GLU A CA 1
ATOM 846 C C . GLU A 1 104 ? 13.660 17.563 -14.828 1.00 50.88 104 GLU A C 1
ATOM 848 O O . GLU A 1 104 ? 14.245 16.944 -13.939 1.00 50.88 104 GLU A O 1
ATOM 853 N N . GLY A 1 105 ? 12.833 16.964 -15.693 1.00 48.47 105 GLY A N 1
ATOM 854 C CA . GLY A 1 105 ? 12.497 15.548 -15.697 1.00 48.47 105 GLY A CA 1
ATOM 855 C C . GLY A 1 105 ? 13.622 14.695 -16.271 1.00 48.47 105 GLY A C 1
ATOM 856 O O . GLY A 1 105 ? 13.986 14.833 -17.435 1.00 48.47 105 GLY A O 1
ATOM 857 N N . ARG A 1 106 ? 14.126 13.754 -15.472 1.00 46.88 106 ARG A N 1
ATOM 858 C CA . ARG A 1 106 ? 14.896 12.614 -15.979 1.00 46.88 106 ARG A CA 1
ATOM 859 C C . ARG A 1 106 ? 14.020 11.372 -15.956 1.00 46.88 106 ARG A C 1
ATOM 861 O O . ARG A 1 106 ? 13.409 11.062 -14.937 1.00 46.88 106 ARG A O 1
ATOM 868 N N . ARG A 1 107 ? 13.981 10.660 -17.082 1.00 46.03 107 ARG A N 1
ATOM 869 C CA . ARG A 1 107 ? 13.551 9.261 -17.140 1.00 46.03 107 ARG A CA 1
ATOM 870 C C . ARG A 1 107 ? 14.718 8.413 -16.646 1.00 46.03 107 ARG A C 1
ATOM 872 O O . ARG A 1 107 ? 15.785 8.467 -17.249 1.00 46.03 107 ARG A O 1
ATOM 879 N N . THR A 1 108 ? 14.522 7.652 -15.579 1.00 45.62 108 THR A N 1
ATOM 880 C CA . THR A 1 108 ? 15.468 6.610 -15.164 1.00 45.62 108 THR A CA 1
ATOM 881 C C . THR A 1 108 ? 14.906 5.273 -15.645 1.00 45.62 108 THR A C 1
ATOM 883 O O . THR A 1 108 ? 13.848 4.874 -15.154 1.00 45.62 108 THR A O 1
ATOM 886 N N . PRO A 1 109 ? 15.530 4.596 -16.624 1.00 38.75 109 PRO A N 1
ATOM 887 C CA . PRO A 1 109 ? 15.182 3.219 -16.945 1.00 38.75 109 PRO A CA 1
ATOM 888 C C . PRO A 1 109 ? 15.544 2.335 -15.749 1.00 38.75 109 PRO A C 1
ATOM 890 O O . PRO A 1 109 ? 16.628 2.477 -15.185 1.00 38.75 109 PRO A O 1
ATOM 893 N N . VAL A 1 110 ? 14.641 1.441 -15.351 1.00 41.12 110 VAL A N 1
ATOM 894 C CA . VAL A 1 110 ? 14.980 0.346 -14.439 1.00 41.12 110 VAL A CA 1
ATOM 895 C C . VAL A 1 110 ? 15.478 -0.795 -15.319 1.00 41.12 110 VAL A C 1
ATOM 897 O O . VAL A 1 110 ? 14.687 -1.431 -16.010 1.00 41.12 110 VAL A O 1
ATOM 900 N N . GLU A 1 111 ? 16.791 -1.011 -15.355 1.00 36.66 111 GLU A N 1
ATOM 901 C CA . GLU A 1 111 ? 17.368 -2.200 -15.982 1.00 36.66 111 GLU A CA 1
ATOM 902 C C . GLU A 1 111 ? 17.093 -3.422 -15.098 1.00 36.66 111 GLU A C 1
ATOM 904 O O . GLU A 1 111 ? 17.433 -3.451 -13.913 1.00 36.66 111 GLU A O 1
ATOM 909 N N . LYS A 1 112 ? 16.456 -4.439 -15.685 1.00 35.19 112 LYS A N 1
ATOM 910 C CA . LYS A 1 112 ? 16.340 -5.775 -15.104 1.00 35.19 112 LYS A CA 1
ATOM 911 C C . LYS A 1 112 ? 17.670 -6.501 -15.299 1.00 35.19 112 LYS A C 1
ATOM 913 O O . LYS A 1 112 ? 17.999 -6.873 -16.422 1.00 35.19 112 LYS A O 1
ATOM 918 N N . ASN A 1 113 ? 18.400 -6.739 -14.215 1.00 31.75 113 ASN A N 1
ATOM 919 C CA . ASN A 1 113 ? 19.389 -7.816 -14.197 1.00 31.75 113 ASN A CA 1
ATOM 920 C C . ASN A 1 113 ? 18.636 -9.147 -14.055 1.00 31.75 113 ASN A C 1
ATOM 922 O O . ASN A 1 113 ? 17.714 -9.233 -13.240 1.00 31.75 113 ASN A O 1
ATOM 926 N N . GLY A 1 114 ? 18.971 -10.093 -14.940 1.00 37.81 114 GLY A N 1
ATOM 927 C CA . GLY A 1 114 ? 18.235 -11.339 -15.184 1.00 37.81 114 GLY A CA 1
ATOM 928 C C . GLY A 1 114 ? 18.460 -12.466 -14.190 1.00 37.81 114 GLY A C 1
ATOM 929 O O . GLY A 1 114 ? 18.903 -12.201 -13.052 1.00 37.81 114 GLY A O 1
#

Organism: NCBI:txid412755